Protein AF-A0A931HG38-F1 (afdb_monomer)

Nearest PDB structures (foldseek):
  2dbg-assembly1_A  TM=4.652E-01  e=7.364E+00  Homo sapiens
  2jn8-assembly1_A  TM=2.832E-01  e=7.898E+00  Salmonella enterica subsp. enterica serovar Typhimurium

InterPro domains:
  IPR019056 Phage tail assembly chaperone protein, TAC6 [PF09550] (5-58)

Structure (mmCIF, N/CA/C/O backbone):
data_AF-A0A931HG38-F1
#
_entry.id   AF-A0A931HG38-F1
#
loop_
_atom_site.group_PDB
_atom_site.id
_atom_site.type_symbol
_atom_site.label_atom_id
_atom_site.label_alt_id
_atom_site.label_comp_id
_atom_site.label_asym_id
_atom_site.label_entity_id
_atom_site.label_seq_id
_atom_site.pdbx_PDB_ins_code
_atom_site.Cartn_x
_atom_site.Cartn_y
_atom_site.Cartn_z
_atom_site.occupancy
_atom_site.B_iso_or_equiv
_atom_site.auth_seq_id
_atom_site.auth_comp_id
_atom_site.auth_asym_id
_atom_site.auth_atom_id
_atom_site.pdbx_PDB_model_num
ATOM 1 N N . MET A 1 1 ? 14.262 -12.681 12.558 1.00 51.50 1 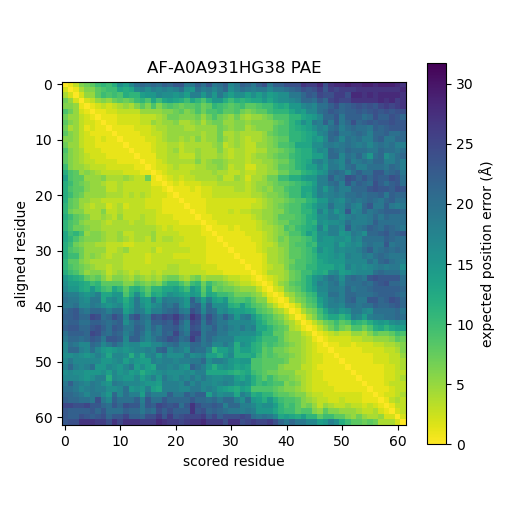MET A N 1
ATOM 2 C CA . MET A 1 1 ? 14.157 -11.324 11.965 1.00 51.50 1 MET A CA 1
ATOM 3 C C . MET A 1 1 ? 14.358 -11.403 10.446 1.00 51.50 1 MET A C 1
ATOM 5 O O . MET A 1 1 ? 15.353 -10.911 9.940 1.00 51.50 1 MET A O 1
ATOM 9 N N . GLY A 1 2 ? 13.463 -12.074 9.711 1.00 57.84 2 GLY A N 1
ATOM 10 C CA . GLY A 1 2 ? 13.594 -12.238 8.244 1.00 57.84 2 GLY A CA 1
ATOM 11 C C . GLY A 1 2 ? 12.277 -12.497 7.498 1.00 57.84 2 GLY A C 1
ATOM 12 O O . GLY A 1 2 ? 12.251 -12.576 6.279 1.00 57.84 2 GLY A O 1
ATOM 13 N N . GLU A 1 3 ? 11.170 -12.589 8.228 1.00 57.53 3 GLU A N 1
ATOM 14 C CA . GLU A 1 3 ? 9.843 -13.007 7.745 1.00 57.53 3 GLU A CA 1
ATOM 15 C C . GLU A 1 3 ? 8.911 -11.811 7.470 1.00 57.53 3 GLU A C 1
ATOM 17 O O . GLU A 1 3 ? 7.842 -11.955 6.876 1.00 57.53 3 GLU A O 1
ATOM 22 N N . ALA A 1 4 ? 9.339 -10.600 7.843 1.00 65.44 4 ALA A N 1
ATOM 23 C CA . ALA A 1 4 ? 8.595 -9.372 7.578 1.00 65.44 4 ALA A CA 1
ATOM 24 C C . ALA A 1 4 ? 8.669 -8.952 6.101 1.00 65.44 4 ALA A C 1
ATOM 26 O O . ALA A 1 4 ? 7.702 -8.410 5.575 1.00 65.44 4 ALA A O 1
ATOM 27 N N . LEU A 1 5 ? 9.784 -9.235 5.416 1.00 71.12 5 LEU A N 1
ATOM 28 C CA . LEU A 1 5 ? 10.006 -8.808 4.031 1.00 71.12 5 LEU A CA 1
ATOM 29 C C . LEU A 1 5 ? 8.991 -9.420 3.046 1.00 71.12 5 LEU A C 1
ATOM 31 O O . LEU A 1 5 ? 8.369 -8.661 2.305 1.00 71.12 5 LEU A O 1
ATOM 35 N N . PRO A 1 6 ? 8.752 -10.750 3.057 1.00 77.75 6 PRO A N 1
ATOM 36 C CA . PRO A 1 6 ? 7.769 -11.369 2.166 1.00 77.75 6 PRO A CA 1
ATOM 37 C C . PRO A 1 6 ? 6.348 -10.850 2.410 1.00 77.75 6 PRO A C 1
ATOM 39 O O . PRO A 1 6 ? 5.600 -10.606 1.465 1.00 77.75 6 PRO A O 1
ATOM 42 N N . SER A 1 7 ? 5.993 -10.628 3.678 1.00 79.38 7 SER A N 1
ATOM 43 C CA . SER A 1 7 ? 4.676 -10.117 4.069 1.00 79.38 7 SER A CA 1
ATOM 44 C C . SER A 1 7 ? 4.466 -8.673 3.610 1.00 79.38 7 SER A C 1
ATOM 46 O O . SER A 1 7 ? 3.393 -8.331 3.113 1.00 79.38 7 SER A O 1
ATOM 48 N N . LEU A 1 8 ? 5.500 -7.833 3.721 1.00 79.06 8 LEU A N 1
ATOM 49 C CA . LEU A 1 8 ? 5.456 -6.441 3.276 1.00 79.06 8 LEU A CA 1
ATOM 50 C C . LEU A 1 8 ? 5.337 -6.339 1.749 1.00 79.06 8 LEU A C 1
ATOM 52 O O . LEU A 1 8 ? 4.566 -5.532 1.238 1.00 79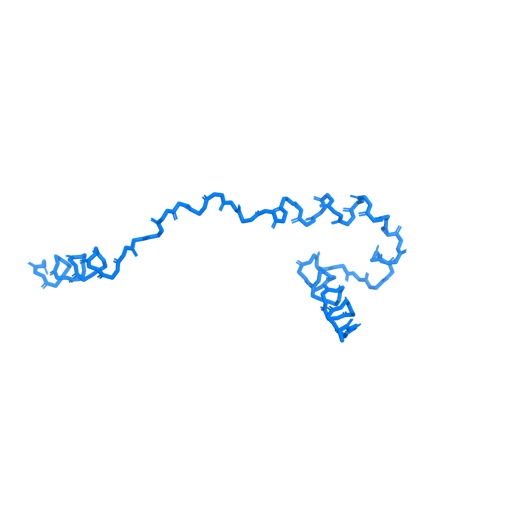.06 8 LEU A O 1
ATOM 56 N N . ILE A 1 9 ? 6.059 -7.198 1.025 1.00 82.31 9 ILE A N 1
ATOM 57 C CA . ILE A 1 9 ? 6.002 -7.283 -0.438 1.00 82.31 9 ILE A CA 1
ATOM 58 C C . ILE A 1 9 ? 4.601 -7.698 -0.906 1.00 82.31 9 ILE A C 1
ATOM 60 O O . ILE A 1 9 ? 4.021 -7.057 -1.783 1.00 82.31 9 ILE A O 1
ATOM 64 N N . ALA A 1 10 ? 4.027 -8.732 -0.284 1.00 80.62 10 ALA A N 1
ATOM 65 C CA . ALA A 1 10 ? 2.672 -9.179 -0.592 1.00 80.62 10 ALA A CA 1
ATOM 66 C C . ALA A 1 10 ? 1.627 -8.085 -0.311 1.00 80.62 10 ALA A C 1
ATOM 68 O O . ALA A 1 10 ? 0.684 -7.905 -1.085 1.00 80.62 10 ALA A O 1
ATOM 69 N N . LEU A 1 11 ? 1.807 -7.325 0.773 1.00 84.19 11 LEU A N 1
ATOM 70 C CA . LEU A 1 11 ? 0.942 -6.201 1.113 1.00 84.19 11 LEU A CA 1
ATOM 71 C C . LEU A 1 11 ? 1.038 -5.074 0.075 1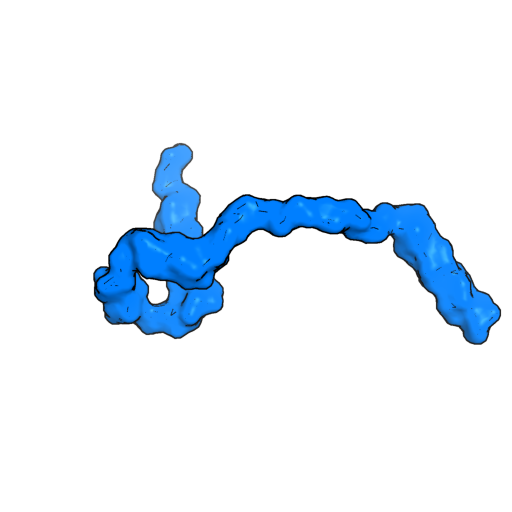.00 84.19 11 LEU A C 1
ATOM 73 O O . LEU A 1 11 ? 0.003 -4.594 -0.380 1.00 84.19 11 LEU A O 1
ATOM 77 N N . ALA A 1 12 ? 2.249 -4.694 -0.341 1.00 82.75 12 ALA A 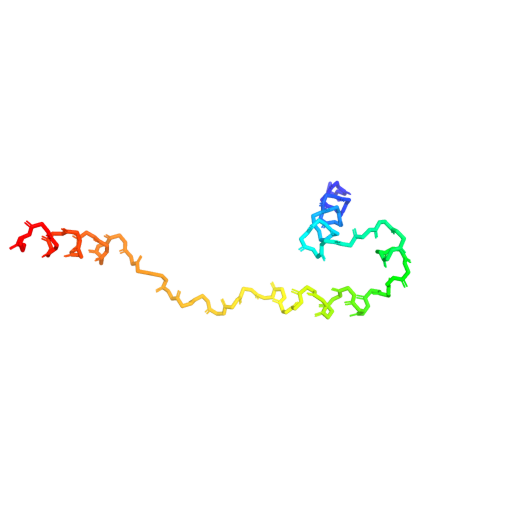N 1
ATOM 78 C CA . ALA A 1 12 ? 2.468 -3.653 -1.345 1.00 82.75 12 ALA A CA 1
ATOM 79 C C . ALA A 1 12 ? 1.789 -3.996 -2.682 1.00 82.75 12 ALA A C 1
ATOM 81 O O . ALA A 1 12 ? 1.038 -3.184 -3.218 1.00 82.75 12 ALA A O 1
ATOM 82 N N . ALA A 1 13 ? 1.966 -5.227 -3.175 1.00 82.94 13 ALA A N 1
ATOM 83 C CA . ALA A 1 13 ? 1.316 -5.680 -4.405 1.00 82.94 13 ALA A CA 1
ATOM 84 C C . ALA A 1 13 ? -0.221 -5.619 -4.312 1.00 82.94 13 ALA A C 1
ATOM 86 O O . ALA A 1 13 ? -0.890 -5.221 -5.266 1.00 82.94 13 ALA A O 1
ATOM 87 N N . ARG A 1 14 ? -0.787 -5.965 -3.145 1.00 82.75 14 ARG A N 1
ATOM 88 C CA . ARG A 1 14 ? -2.237 -5.933 -2.910 1.00 82.75 14 ARG A CA 1
ATOM 89 C C . ARG A 1 14 ? -2.790 -4.511 -2.825 1.00 82.75 14 ARG A C 1
ATOM 91 O O . ARG A 1 14 ? -3.850 -4.257 -3.385 1.00 82.75 14 ARG A O 1
ATOM 98 N N . VAL A 1 15 ? -2.090 -3.605 -2.143 1.00 85.62 15 VAL A N 1
ATOM 99 C CA . VAL A 1 15 ? -2.491 -2.192 -2.009 1.00 85.62 15 VAL A CA 1
ATOM 100 C C . VAL A 1 15 ? -2.462 -1.484 -3.364 1.00 85.62 15 VAL A C 1
ATOM 102 O O . VAL A 1 15 ? -3.371 -0.719 -3.668 1.00 85.62 15 VAL A O 1
ATOM 105 N N . LEU A 1 16 ? -1.465 -1.785 -4.200 1.00 85.56 16 LEU A N 1
ATOM 106 C CA . LEU A 1 16 ? -1.328 -1.207 -5.540 1.00 85.56 16 LEU A CA 1
ATOM 107 C C . LEU A 1 16 ? -2.243 -1.864 -6.591 1.00 85.56 16 LEU A C 1
ATOM 109 O O . LEU A 1 16 ? -2.355 -1.364 -7.707 1.00 85.56 16 LEU A O 1
ATOM 113 N N . GLY A 1 17 ? -2.891 -2.990 -6.263 1.00 87.44 17 GLY A N 1
ATOM 114 C CA . GLY A 1 17 ? -3.757 -3.728 -7.189 1.00 87.44 17 GLY A CA 1
ATOM 115 C C . GLY A 1 17 ? -3.010 -4.356 -8.371 1.00 87.44 17 GLY A C 1
ATOM 116 O O . GLY A 1 17 ? -3.614 -4.658 -9.402 1.00 87.44 17 GLY A O 1
ATOM 117 N N . TRP A 1 18 ? -1.694 -4.541 -8.251 1.00 87.12 18 TRP A N 1
ATOM 118 C CA . TRP A 1 18 ? -0.871 -5.066 -9.333 1.00 87.12 18 TRP A CA 1
ATOM 119 C C . TRP A 1 18 ? -1.088 -6.567 -9.515 1.00 87.12 18 TRP A C 1
ATOM 121 O O . TRP A 1 18 ? -1.084 -7.352 -8.566 1.00 87.12 18 TRP A O 1
ATOM 131 N N . ARG A 1 19 ? -1.230 -6.989 -10.775 1.00 86.44 19 ARG A N 1
ATOM 132 C CA . ARG A 1 19 ? -1.135 -8.410 -11.131 1.00 86.44 19 ARG A CA 1
ATOM 133 C C . ARG A 1 19 ? 0.313 -8.877 -10.918 1.00 86.44 19 ARG A C 1
ATOM 135 O O . ARG A 1 19 ? 1.225 -8.065 -11.077 1.00 86.44 19 ARG A O 1
ATOM 142 N N . PRO A 1 20 ? 0.562 -10.174 -10.662 1.00 84.38 20 PRO A N 1
ATOM 143 C CA . PRO A 1 20 ? 1.912 -10.684 -10.410 1.00 84.38 20 PRO A CA 1
ATOM 144 C C . PRO A 1 20 ? 2.934 -10.297 -11.487 1.00 84.38 20 PRO A C 1
ATOM 146 O O . PRO A 1 20 ? 4.058 -9.935 -11.163 1.00 84.38 20 PRO A O 1
ATOM 149 N N . GLN A 1 21 ? 2.534 -10.320 -12.762 1.00 87.94 21 GLN A N 1
ATOM 150 C CA . GLN A 1 21 ? 3.405 -9.938 -13.877 1.00 87.94 21 GLN A CA 1
ATOM 151 C C . GLN A 1 21 ? 3.836 -8.462 -13.828 1.00 87.94 21 GLN A C 1
ATOM 153 O O . GLN A 1 21 ? 4.977 -8.155 -14.143 1.00 87.94 21 GLN A O 1
ATOM 158 N N . GLU A 1 22 ? 2.942 -7.561 -13.406 1.00 88.69 22 GLU A N 1
ATOM 159 C CA . GLU A 1 22 ? 3.219 -6.121 -13.335 1.00 88.69 22 GLU A CA 1
ATOM 160 C C . GLU A 1 22 ? 4.174 -5.845 -12.172 1.00 88.69 22 GLU A C 1
ATOM 162 O O . GLU A 1 22 ? 5.128 -5.091 -12.314 1.00 88.69 22 GLU A O 1
ATOM 167 N N . PHE A 1 23 ? 3.967 -6.531 -11.041 1.00 87.44 23 PHE A N 1
ATOM 168 C CA . PHE A 1 23 ? 4.832 -6.419 -9.871 1.00 87.44 23 PHE A CA 1
ATOM 169 C C . PHE A 1 23 ? 6.271 -6.868 -10.157 1.00 87.44 23 PHE A C 1
ATOM 171 O O . PHE A 1 23 ? 7.209 -6.183 -9.767 1.00 87.44 23 PHE A O 1
ATOM 178 N N . TRP A 1 24 ? 6.456 -7.995 -10.852 1.00 87.12 24 TRP A N 1
ATOM 179 C CA . TRP A 1 24 ? 7.797 -8.488 -11.192 1.00 87.12 24 TRP A CA 1
ATOM 180 C C . TRP A 1 24 ? 8.476 -7.705 -12.321 1.00 87.12 24 TRP A C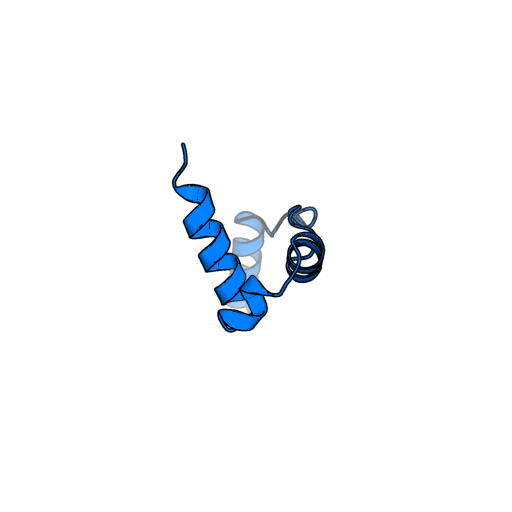 1
ATOM 182 O O . TRP A 1 24 ? 9.700 -7.740 -12.419 1.00 87.12 24 TRP A O 1
ATOM 192 N N . ALA A 1 25 ? 7.705 -7.018 -13.167 1.00 92.81 25 ALA A N 1
ATOM 193 C CA . ALA A 1 25 ? 8.240 -6.146 -14.209 1.00 92.81 25 ALA A CA 1
ATOM 194 C C . ALA A 1 25 ? 8.643 -4.759 -13.677 1.00 92.81 25 ALA A C 1
ATOM 196 O O . ALA A 1 25 ? 9.510 -4.117 -14.267 1.00 92.81 25 ALA A O 1
ATOM 197 N N . ALA A 1 26 ? 8.031 -4.303 -12.580 1.00 89.12 26 ALA A N 1
ATOM 198 C CA . ALA A 1 26 ? 8.315 -3.007 -11.982 1.00 89.12 26 ALA A CA 1
ATOM 199 C C . ALA A 1 26 ? 9.700 -2.978 -11.322 1.00 89.12 26 ALA A C 1
ATOM 201 O O . ALA A 1 26 ? 10.097 -3.887 -10.588 1.00 89.12 26 ALA A O 1
ATOM 202 N N . THR A 1 27 ? 10.439 -1.894 -11.535 1.00 89.94 27 THR A N 1
ATOM 203 C CA . THR A 1 27 ? 11.710 -1.672 -10.846 1.00 89.94 27 THR A CA 1
ATOM 204 C C . THR A 1 27 ? 11.481 -1.270 -9.381 1.00 89.94 27 THR A C 1
ATOM 206 O O . THR A 1 27 ? 10.440 -0.705 -9.033 1.00 89.94 27 THR A O 1
ATOM 209 N N . PRO A 1 28 ? 12.468 -1.473 -8.486 1.00 82.94 28 PRO A N 1
ATOM 210 C CA . PRO A 1 28 ? 12.364 -1.012 -7.099 1.00 82.94 28 PRO A CA 1
ATOM 211 C C . PRO A 1 28 ? 12.112 0.500 -6.964 1.00 82.94 28 PRO A C 1
ATOM 213 O O . PRO A 1 28 ? 11.457 0.929 -6.017 1.00 82.94 28 PRO A O 1
ATOM 216 N N . ALA A 1 29 ? 12.611 1.306 -7.911 1.00 85.62 29 ALA A N 1
ATOM 217 C CA . ALA A 1 29 ? 12.380 2.749 -7.942 1.00 85.62 29 ALA A CA 1
ATOM 218 C C . ALA A 1 29 ? 10.918 3.088 -8.272 1.00 85.62 29 ALA A C 1
ATOM 220 O O . ALA A 1 29 ? 10.329 3.954 -7.628 1.00 85.62 29 ALA A O 1
ATOM 221 N N . GLU A 1 30 ? 10.314 2.371 -9.221 1.00 88.62 30 GLU A N 1
ATOM 222 C CA . GLU A 1 30 ? 8.892 2.506 -9.555 1.00 88.62 30 GLU A CA 1
ATOM 223 C C . GLU A 1 30 ? 7.995 2.034 -8.410 1.00 88.62 30 GLU A C 1
ATOM 225 O O . GLU A 1 30 ? 7.008 2.694 -8.096 1.00 88.62 30 GLU A O 1
ATOM 230 N N . LEU A 1 31 ? 8.366 0.945 -7.728 1.00 86.62 31 LEU A N 1
ATOM 231 C CA . LEU A 1 31 ? 7.662 0.480 -6.533 1.00 86.62 31 LEU A CA 1
ATOM 232 C C . LEU A 1 31 ? 7.683 1.541 -5.422 1.00 86.62 31 LEU A C 1
ATOM 234 O O . LEU A 1 31 ? 6.643 1.844 -4.840 1.00 86.62 31 LEU A O 1
ATOM 238 N N . ALA A 1 32 ? 8.847 2.134 -5.145 1.00 85.12 32 ALA A N 1
ATOM 239 C CA . ALA A 1 32 ? 8.968 3.204 -4.157 1.00 85.12 32 ALA A CA 1
ATOM 240 C C . ALA A 1 32 ? 8.157 4.451 -4.554 1.00 85.12 32 ALA A C 1
ATOM 242 O O . ALA A 1 32 ? 7.515 5.061 -3.702 1.00 85.12 32 ALA A O 1
ATOM 243 N N . ALA A 1 33 ? 8.140 4.802 -5.843 1.00 87.12 33 ALA A N 1
ATOM 244 C CA . ALA A 1 33 ? 7.339 5.911 -6.353 1.00 87.12 33 ALA A CA 1
ATOM 245 C C . ALA A 1 33 ? 5.827 5.650 -6.219 1.00 87.12 33 ALA A C 1
ATOM 247 O O . ALA A 1 33 ? 5.089 6.549 -5.822 1.00 87.12 33 ALA A O 1
ATOM 248 N N . ALA A 1 34 ? 5.372 4.424 -6.494 1.00 86.88 34 ALA A N 1
ATOM 249 C CA . ALA A 1 34 ? 3.967 4.029 -6.395 1.00 86.88 34 ALA A CA 1
ATOM 250 C C . ALA A 1 34 ? 3.458 3.974 -4.944 1.00 86.88 34 ALA A C 1
ATOM 252 O O . ALA A 1 34 ? 2.305 4.312 -4.684 1.00 86.88 34 ALA A O 1
ATOM 253 N N . LEU A 1 35 ? 4.312 3.574 -3.996 1.00 84.31 35 LEU A N 1
ATOM 254 C CA . LEU A 1 35 ? 3.990 3.570 -2.563 1.00 84.31 35 LEU A CA 1
ATOM 255 C C . LEU A 1 35 ? 3.944 4.981 -1.957 1.00 84.31 35 LEU A C 1
ATOM 257 O O . LEU A 1 35 ? 3.344 5.175 -0.900 1.00 84.31 35 LEU A O 1
ATOM 261 N N . GLY A 1 36 ? 4.554 5.962 -2.625 1.00 83.00 36 GLY A N 1
ATOM 262 C CA . GLY A 1 36 ? 4.661 7.322 -2.121 1.00 83.00 36 GLY A CA 1
ATOM 263 C C . GLY A 1 36 ? 5.577 7.431 -0.892 1.00 83.00 36 GLY A C 1
ATOM 264 O O . GLY A 1 36 ? 6.286 6.485 -0.531 1.00 83.00 36 GLY A O 1
ATOM 265 N N . PRO A 1 37 ? 5.620 8.604 -0.240 1.00 77.25 37 PRO A N 1
ATOM 266 C CA . PRO A 1 37 ? 6.415 8.787 0.966 1.00 77.25 37 PRO A CA 1
ATOM 267 C C . PRO A 1 37 ? 5.930 7.838 2.072 1.00 77.25 37 PRO A C 1
ATOM 269 O O . PRO A 1 37 ? 4.847 8.007 2.618 1.00 77.25 37 PRO A O 1
ATOM 272 N N . MET A 1 38 ? 6.765 6.856 2.431 1.00 67.25 38 MET A N 1
ATOM 273 C CA . MET A 1 38 ? 6.521 5.940 3.559 1.00 67.25 38 MET A CA 1
ATOM 274 C C . MET A 1 38 ? 6.756 6.592 4.928 1.00 67.25 38 MET A C 1
ATOM 276 O O . MET A 1 38 ? 6.517 5.964 5.960 1.00 67.25 38 MET A O 1
ATOM 280 N N . SER A 1 39 ? 7.244 7.837 4.958 1.00 69.12 39 SER A N 1
ATOM 281 C CA . SER A 1 39 ? 7.188 8.615 6.189 1.00 69.12 39 SER A CA 1
ATOM 282 C C . SER A 1 39 ? 5.717 8.781 6.543 1.00 69.12 39 SER A C 1
ATOM 284 O O . SER A 1 39 ? 4.948 9.152 5.650 1.00 69.12 39 SER A O 1
ATOM 286 N N . PRO A 1 40 ? 5.309 8.559 7.807 1.00 63.56 40 PRO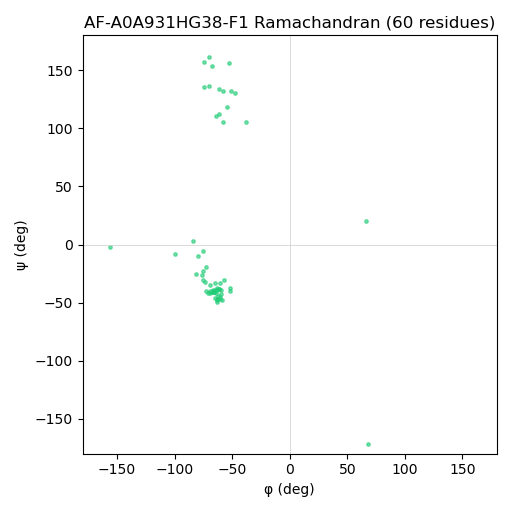 A N 1
ATOM 287 C CA . PRO A 1 40 ? 3.990 9.005 8.204 1.00 63.56 40 PRO A CA 1
ATOM 288 C C . PRO A 1 40 ? 3.889 10.476 7.778 1.00 63.56 40 PRO A C 1
ATOM 290 O O . PRO A 1 40 ? 4.861 11.220 8.002 1.00 63.56 40 PRO A O 1
ATOM 293 N N . PRO A 1 41 ? 2.791 10.901 7.114 1.00 62.94 41 PRO A N 1
ATOM 294 C CA . PRO A 1 41 ? 2.528 12.330 7.014 1.00 62.94 41 PRO A CA 1
ATOM 295 C C . PRO A 1 41 ? 2.701 12.849 8.434 1.00 62.94 41 PRO A C 1
ATOM 297 O O . PRO A 1 41 ? 2.209 12.171 9.339 1.00 62.94 41 PRO A O 1
ATOM 300 N N . THR A 1 42 ? 3.484 13.922 8.637 1.00 64.69 42 THR A N 1
ATOM 301 C CA . THR A 1 42 ? 3.632 14.571 9.950 1.00 64.69 42 THR A CA 1
ATOM 302 C C . THR A 1 42 ? 2.264 14.530 10.580 1.00 64.69 42 THR A C 1
ATOM 304 O O . THR A 1 42 ? 1.358 15.160 10.036 1.00 64.69 42 THR A O 1
ATOM 307 N N . ALA A 1 43 ? 2.084 13.639 11.560 1.00 64.75 43 ALA A N 1
ATOM 308 C CA . ALA A 1 43 ? 0.746 13.259 11.955 1.00 64.75 43 ALA A CA 1
ATOM 309 C C . ALA A 1 43 ? 0.158 14.542 12.504 1.00 64.75 43 ALA A C 1
ATOM 311 O O . ALA A 1 43 ? 0.654 15.044 13.515 1.00 64.75 43 ALA A O 1
ATOM 312 N N . ASP A 1 44 ? -0.809 15.117 11.789 1.00 66.25 44 ASP A N 1
ATOM 313 C CA . ASP A 1 44 ? -1.615 16.169 12.371 1.00 66.25 44 ASP A CA 1
ATOM 314 C C . ASP A 1 44 ? -2.145 15.527 13.651 1.00 66.25 44 ASP A C 1
ATOM 316 O O . ASP A 1 44 ? -2.681 14.410 13.558 1.00 66.25 44 ASP A O 1
ATOM 320 N N . PRO A 1 45 ? -1.822 16.071 14.838 1.00 72.81 45 PRO A N 1
ATOM 321 C CA . PRO A 1 45 ? -2.166 15.414 16.079 1.00 72.81 45 PRO A CA 1
ATOM 322 C C . PRO A 1 45 ? -3.678 15.243 16.049 1.00 72.81 45 PRO A C 1
ATOM 324 O O . PRO A 1 45 ? -4.426 16.214 16.145 1.00 72.81 45 PRO A O 1
ATOM 327 N N . GLY A 1 46 ? -4.118 14.003 15.816 1.00 77.25 46 GLY A N 1
ATOM 328 C CA . GLY A 1 46 ? -5.531 13.680 15.767 1.00 77.25 46 GLY A CA 1
ATOM 329 C C . GLY A 1 46 ? -6.193 14.188 17.042 1.00 77.25 46 GLY A C 1
ATOM 330 O O . GLY A 1 46 ? -5.534 14.382 18.066 1.00 77.25 46 GLY A O 1
ATOM 331 N N . ILE A 1 47 ? -7.498 14.431 16.988 1.00 86.19 47 ILE A N 1
ATOM 332 C CA . ILE A 1 47 ? -8.197 14.948 18.162 1.00 86.19 47 ILE A CA 1
ATOM 333 C C . ILE A 1 47 ? -8.017 13.987 19.344 1.00 86.19 47 ILE A C 1
ATOM 335 O O . ILE A 1 47 ? -8.183 12.772 19.213 1.00 86.19 47 ILE A O 1
ATOM 339 N N . ASP A 1 48 ? -7.652 14.535 20.500 1.00 88.12 48 ASP A N 1
ATOM 340 C CA . ASP A 1 48 ? -7.518 13.738 21.714 1.00 88.12 48 ASP A CA 1
ATOM 341 C C . ASP A 1 48 ? -8.899 13.279 22.210 1.00 88.12 48 ASP A C 1
ATOM 343 O O . ASP A 1 48 ? -9.937 13.862 21.866 1.00 88.12 48 ASP A O 1
ATOM 347 N N . ARG A 1 49 ? -8.928 12.245 23.061 1.00 88.38 49 ARG A N 1
ATOM 348 C CA . ARG A 1 49 ? -10.171 11.750 23.672 1.00 88.38 49 ARG A CA 1
ATOM 349 C C . ARG A 1 49 ? -10.979 12.857 24.337 1.00 88.38 49 ARG A C 1
ATOM 351 O O . ARG A 1 49 ? -12.204 12.819 24.258 1.00 88.38 49 ARG A O 1
ATOM 358 N N . GLN A 1 50 ? -10.326 13.828 24.977 1.00 92.12 50 GLN A N 1
ATOM 359 C CA . GLN A 1 50 ? -11.037 14.935 25.616 1.00 92.12 50 GLN A CA 1
ATOM 360 C C . GLN A 1 50 ? -11.791 15.792 24.588 1.00 92.12 50 GLN A C 1
ATOM 362 O O . GLN A 1 50 ? -12.935 16.182 24.816 1.00 92.12 50 GLN A O 1
ATOM 367 N N . THR A 1 51 ? -11.168 16.059 23.440 1.00 91.88 51 THR A N 1
ATOM 368 C CA . THR A 1 51 ? -11.785 16.812 22.344 1.00 91.88 51 THR A CA 1
ATOM 369 C C . THR A 1 51 ? -12.939 16.031 21.723 1.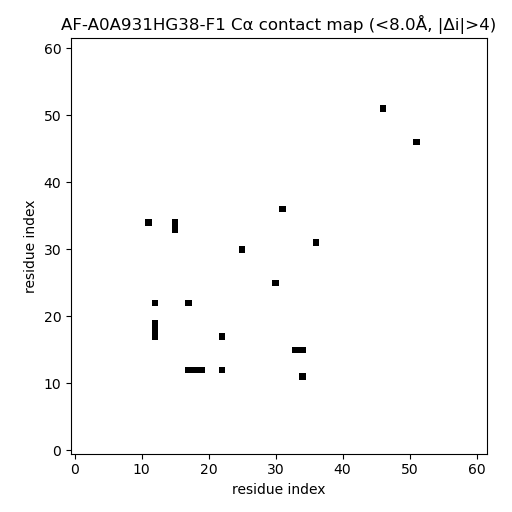00 91.88 51 THR A C 1
ATOM 371 O O . THR A 1 51 ? -13.994 16.609 21.472 1.00 91.88 51 THR A O 1
ATOM 374 N N . LEU A 1 52 ? -12.781 14.716 21.538 1.00 92.94 52 LEU A N 1
ATOM 375 C CA . LEU A 1 52 ? -13.857 13.847 21.058 1.00 92.94 52 LEU A CA 1
ATOM 376 C C . LEU A 1 52 ? -15.066 13.857 22.010 1.00 92.94 52 LEU A C 1
ATOM 378 O O . LEU A 1 52 ? -16.194 14.019 21.552 1.00 92.94 52 LEU A O 1
ATOM 382 N N . ALA A 1 53 ? -14.838 13.747 23.323 1.00 94.12 53 ALA A N 1
ATOM 383 C CA . ALA A 1 53 ? -15.910 13.759 24.320 1.00 94.12 53 ALA A CA 1
ATOM 384 C C . ALA A 1 53 ? -16.724 15.066 24.288 1.00 94.12 53 ALA A C 1
ATOM 386 O O . ALA A 1 53 ? -17.952 15.019 24.290 1.00 94.12 53 ALA A O 1
ATOM 387 N N . GLN A 1 54 ? -16.059 16.221 24.162 1.00 93.06 54 GLN A N 1
ATOM 388 C CA . GLN A 1 54 ? -16.750 17.513 24.053 1.00 93.06 54 GLN A CA 1
ATOM 389 C C . GLN A 1 54 ? -17.590 17.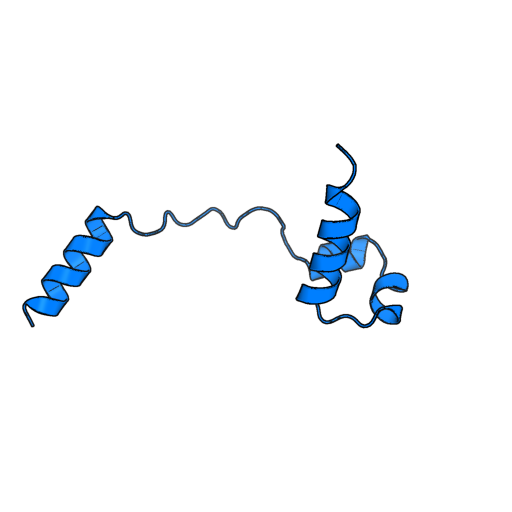651 22.778 1.00 93.06 54 GLN A C 1
ATOM 391 O O . GLN A 1 54 ? -18.615 18.331 22.788 1.00 93.06 54 GLN A O 1
ATOM 396 N N . LEU A 1 55 ? -17.157 17.055 21.662 1.00 93.19 55 LEU A N 1
ATOM 397 C CA . LEU A 1 55 ? -17.938 17.067 20.422 1.00 93.19 55 LEU A CA 1
ATOM 398 C C . LEU A 1 55 ? -19.202 16.212 20.556 1.00 93.19 55 LEU A C 1
ATOM 400 O O . LEU A 1 55 ? -20.262 16.632 20.105 1.00 93.19 55 LEU A O 1
ATOM 404 N N . MET A 1 56 ? -19.102 15.051 21.211 1.00 93.62 56 MET A N 1
ATOM 405 C CA . MET A 1 56 ? -20.251 14.175 21.458 1.00 93.62 56 MET A CA 1
ATOM 406 C C . MET A 1 56 ? -21.282 14.816 22.394 1.00 93.62 56 MET A C 1
ATOM 408 O O . MET A 1 56 ? -22.477 14.701 22.140 1.00 93.62 56 MET A O 1
ATOM 412 N N . GLU A 1 57 ? -20.830 15.508 23.444 1.00 92.31 57 GLU A N 1
ATOM 413 C CA . GLU A 1 57 ? -21.708 16.228 24.377 1.00 92.31 57 GLU A CA 1
ATOM 414 C C . GLU A 1 57 ? -22.465 17.359 23.666 1.00 92.31 57 GLU A C 1
ATOM 416 O O . GLU A 1 57 ? -23.690 17.408 23.714 1.00 92.31 57 GLU A O 1
ATOM 421 N N . ARG A 1 58 ? -21.758 18.179 22.875 1.00 88.69 58 ARG A N 1
ATOM 422 C CA . ARG A 1 58 ? -22.369 19.260 22.084 1.00 88.69 58 ARG A CA 1
ATOM 423 C C . ARG A 1 58 ? -23.394 18.786 21.054 1.00 88.69 58 ARG A C 1
ATOM 425 O O . ARG A 1 58 ? -24.314 19.539 20.761 1.00 88.69 58 ARG A O 1
ATOM 432 N N . GLU A 1 59 ? -23.217 17.604 20.467 1.00 85.94 59 GLU A N 1
ATOM 433 C CA . GLU A 1 59 ? -24.200 17.020 19.541 1.00 85.94 59 GLU A CA 1
ATOM 434 C C . GLU A 1 59 ? -25.427 16.465 20.276 1.00 85.94 59 GLU A C 1
ATOM 436 O O . GLU A 1 59 ? -26.522 16.489 19.727 1.00 85.94 59 GLU A O 1
ATOM 441 N N . HIS A 1 60 ? -25.268 15.990 21.514 1.00 76.44 60 HIS A N 1
ATOM 442 C CA . HIS A 1 60 ? -26.372 15.472 22.326 1.00 76.44 60 HIS A CA 1
ATOM 443 C C . HIS A 1 60 ? -27.258 16.582 22.916 1.00 76.44 60 HIS A C 1
ATOM 445 O O . HIS A 1 60 ? -28.430 16.355 23.197 1.00 76.44 60 HIS A O 1
ATOM 451 N N . GLU A 1 61 ? -26.700 17.777 23.114 1.00 70.44 61 GLU A N 1
ATOM 452 C CA . GLU A 1 61 ? -27.411 18.956 23.625 1.00 70.44 61 GLU A CA 1
ATOM 453 C C . GLU A 1 61 ? -28.161 19.758 22.539 1.00 70.44 61 GLU A C 1
ATOM 455 O O . GLU A 1 61 ? -28.724 20.814 22.843 1.00 70.44 61 GLU A O 1
ATOM 460 N N . ARG A 1 62 ? -28.164 19.293 21.280 1.00 56.34 62 ARG A N 1
ATOM 461 C CA . ARG A 1 62 ? -28.868 19.927 20.152 1.00 56.34 62 ARG A CA 1
ATOM 462 C C . ARG A 1 62 ? -30.168 19.240 19.760 1.00 56.34 62 ARG A C 1
ATOM 464 O O . ARG A 1 62 ? -30.276 18.006 19.910 1.00 56.34 62 ARG A O 1
#

Radius of gyration: 19.79 Å; Cα contacts (8 Å, |Δi|>4): 11; chains: 1; bounding box: 43×33×40 Å

pLDDT: mean 80.88, std 10.69, range [51.5, 94.12]

Sequence (62 aa):
MGEALPSLIALAARVLGWRPQEFWAATPAELAAALGPMSPPTADPGIDRQTLAQLMEREHER

Secondary structure (DSSP, 8-state):
--SHHHHHHHHHHHHTT--HHHHHHS-HHHHHHHH---SPP----PPPHHHHHHHHHHHHT-

Foldseek 3Di:
DPPVVVVVLVVLCVVLVHDPVRSVVDDPVRSDVSVDPPPDPVPPPPDDPVRVVVVVVVVVVD

Organism: NCBI:txid2792964

Solvent-accessible surface area (backbone atoms only — not comparable to full-atom values): 3974 Å² total; per-residue (Å²): 145,75,70,63,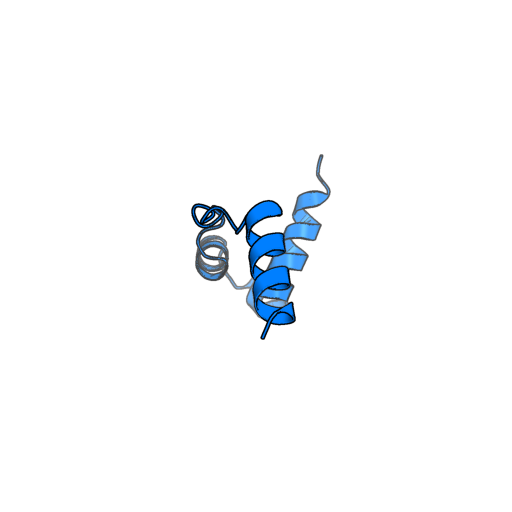60,64,55,51,52,56,47,51,39,59,75,70,66,49,53,72,71,56,57,73,68,48,50,74,67,54,50,49,60,74,67,45,80,82,62,73,69,80,69,71,80,67,81,48,70,70,57,51,51,55,53,54,52,60,59,68,76,102

Mean predicted aligned error: 11.2 Å